Protein AF-A0A2P5K2D1-F1 (afdb_monomer)

Foldseek 3Di:
DLVVQLVVQLPDQQFDWLVRSCVVVVHRSVVPVVVVCDDPQWDWDQDPNTITIHGPPVVRRVRNNVVNVLVVLPDDPPPDPLLVVLLVVVCVVPVPADLVNSCVDPSNVVVVDDSSNSVSVCVVVVVDDPDDPPDD

Solvent-accessible surface area (backbon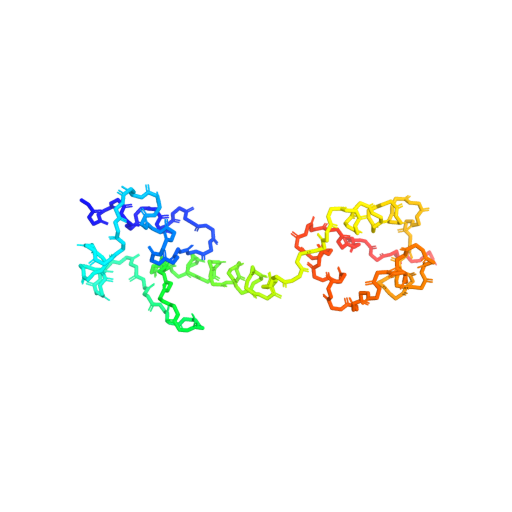e atoms only — not comparable to full-atom values): 8135 Å² total; per-residue (Å²): 110,70,70,56,55,49,50,53,26,58,72,35,69,43,31,38,38,50,66,56,49,14,65,77,71,74,42,66,39,84,83,55,53,76,77,59,78,82,40,93,66,45,40,77,47,78,53,96,92,40,57,33,33,28,32,53,52,67,70,60,27,54,50,13,52,53,47,30,50,58,55,58,76,58,71,78,77,70,66,53,69,71,54,47,50,51,52,51,52,49,48,70,76,37,84,85,64,49,73,68,55,50,52,66,34,72,83,45,43,75,67,70,72,54,66,69,58,54,52,48,51,30,58,76,70,67,66,57,85,88,68,81,82,78,74,132

Mean predicted aligned error: 12.35 Å

pLDDT: mean 82.04, std 11.75, range [41.44, 94.25]

Secondary structure (DSSP, 8-state):
-HHHHHHHHHH-SS-EEHHHHHHHHTS-HHHHGGGGSS-TTEEEEEETTEEEEEESSHHHHHHHHHHHHHHHTS-S-PPPHHHHHHHHHHHHH-TT--HHHHHHSHHHHTTT--HHHHHHHHHHTT-S--------

Sequence (136 aa):
MKKTVVHLIRKSKSGLSGNQLGKLIGLPPQSFLHHFREVAGIRRIKQEGVFVYFSEEPDQHQQQVQKRLVAVSFPGKSLADAQAVTILVALIKHHDITVDDILALPEVKAFKLSSKVIRGFLEHHGLQKKIVDTRP

Structure (mmCIF, N/CA/C/O backbone):
data_AF-A0A2P5K2D1-F1
#
_entry.id   AF-A0A2P5K2D1-F1
#
loop_
_atom_site.group_PDB
_atom_site.id
_atom_site.type_symbol
_atom_site.label_atom_id
_atom_site.label_alt_id
_atom_site.label_comp_id
_atom_site.label_asym_id
_atom_site.label_entity_id
_atom_site.label_seq_id
_atom_site.pdbx_PDB_ins_code
_atom_site.Cartn_x
_atom_site.Cartn_y
_atom_site.Cartn_z
_atom_site.occupancy
_atom_site.B_iso_or_equiv
_atom_site.auth_seq_id
_atom_site.auth_comp_id
_atom_site.auth_asym_id
_atom_site.auth_atom_id
_atom_site.pdbx_PDB_model_num
ATOM 1 N N . MET A 1 1 ? -23.968 -4.094 13.179 1.00 77.56 1 MET A N 1
ATOM 2 C CA . MET A 1 1 ? -22.937 -3.300 12.468 1.00 77.56 1 MET A CA 1
ATOM 3 C C . MET A 1 1 ? -21.537 -3.384 13.088 1.00 77.56 1 MET A C 1
ATOM 5 O O . MET A 1 1 ? -20.598 -3.637 12.346 1.00 77.56 1 MET A O 1
ATOM 9 N N . LYS A 1 2 ? -21.352 -3.230 14.415 1.00 82.38 2 LYS A N 1
ATOM 10 C CA . LYS A 1 2 ? -20.003 -3.258 15.029 1.00 82.38 2 LYS A CA 1
ATOM 11 C C . LYS A 1 2 ? -19.190 -4.522 14.703 1.00 82.38 2 LYS A C 1
ATOM 13 O O . LYS A 1 2 ? -18.054 -4.418 14.256 1.00 82.38 2 LYS A O 1
ATOM 18 N N . LYS A 1 3 ? -19.811 -5.701 14.830 1.00 85.81 3 LYS A N 1
ATOM 19 C CA . LYS A 1 3 ? -19.196 -6.998 14.493 1.00 85.81 3 LYS A CA 1
ATOM 20 C C . LYS A 1 3 ? -18.716 -7.072 13.036 1.00 85.81 3 LYS A C 1
ATOM 22 O O . LYS A 1 3 ? -17.642 -7.597 12.780 1.00 85.81 3 LYS A O 1
ATOM 27 N N . THR A 1 4 ? -19.473 -6.498 12.099 1.00 88.38 4 THR A N 1
ATOM 28 C CA . THR A 1 4 ? -19.126 -6.462 10.670 1.00 88.38 4 THR A CA 1
ATOM 29 C C . THR A 1 4 ? -17.855 -5.658 10.424 1.00 88.38 4 THR A C 1
ATOM 31 O O . THR A 1 4 ? -16.958 -6.131 9.739 1.00 88.38 4 THR A O 1
ATOM 34 N N . VAL A 1 5 ? -17.741 -4.471 11.025 1.00 88.19 5 VAL A N 1
ATOM 35 C CA . VAL A 1 5 ? -16.554 -3.611 10.888 1.00 88.19 5 VAL A CA 1
ATOM 36 C C . VAL A 1 5 ? -15.317 -4.285 11.473 1.00 88.19 5 VAL A C 1
ATOM 38 O O . VAL A 1 5 ? -14.287 -4.347 10.808 1.00 88.19 5 VAL A O 1
ATOM 41 N N . VAL A 1 6 ? -15.436 -4.854 12.677 1.00 89.81 6 VAL A N 1
ATOM 42 C CA . VAL A 1 6 ? -14.348 -5.617 13.309 1.0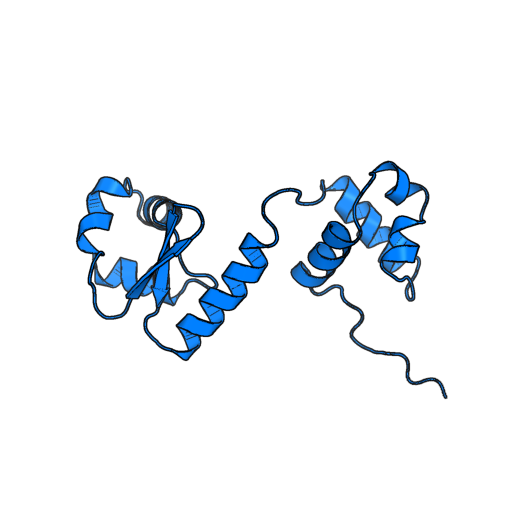0 89.81 6 VAL A CA 1
ATOM 43 C C . VAL A 1 6 ? -13.923 -6.787 12.419 1.00 89.81 6 VAL A C 1
ATOM 45 O O . VAL A 1 6 ? -12.735 -6.979 12.181 1.00 89.81 6 VAL A O 1
ATOM 48 N N . HIS A 1 7 ? -14.879 -7.535 11.863 1.00 91.19 7 HIS A N 1
ATOM 49 C CA . HIS A 1 7 ? -14.596 -8.644 10.949 1.00 91.19 7 HIS A CA 1
ATOM 50 C C . HIS A 1 7 ? -13.877 -8.200 9.671 1.00 91.19 7 HIS A C 1
ATOM 52 O O . HIS A 1 7 ? -12.905 -8.831 9.262 1.00 91.19 7 HIS A O 1
ATOM 58 N N . LEU A 1 8 ? -14.309 -7.094 9.058 1.00 92.19 8 LEU A N 1
ATOM 59 C CA . LEU A 1 8 ? -13.653 -6.522 7.878 1.00 92.19 8 LEU A CA 1
ATOM 60 C C . LEU A 1 8 ? -12.214 -6.093 8.181 1.00 92.19 8 LEU A C 1
ATOM 62 O O . LEU A 1 8 ? -11.310 -6.378 7.398 1.00 92.19 8 LEU A O 1
ATOM 66 N N . ILE A 1 9 ? -11.988 -5.453 9.331 1.00 91.94 9 ILE A N 1
ATOM 67 C CA . ILE A 1 9 ? -10.650 -5.040 9.768 1.00 91.94 9 ILE A CA 1
ATOM 68 C C . ILE A 1 9 ? -9.760 -6.264 9.993 1.00 91.94 9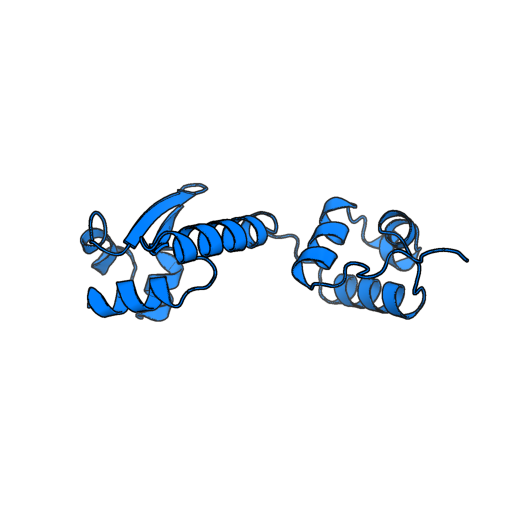 ILE A C 1
ATOM 70 O O . ILE A 1 9 ? -8.634 -6.277 9.508 1.00 91.94 9 ILE A O 1
ATOM 74 N N . ARG A 1 10 ? -10.263 -7.313 10.653 1.00 91.44 10 ARG A N 1
ATOM 75 C C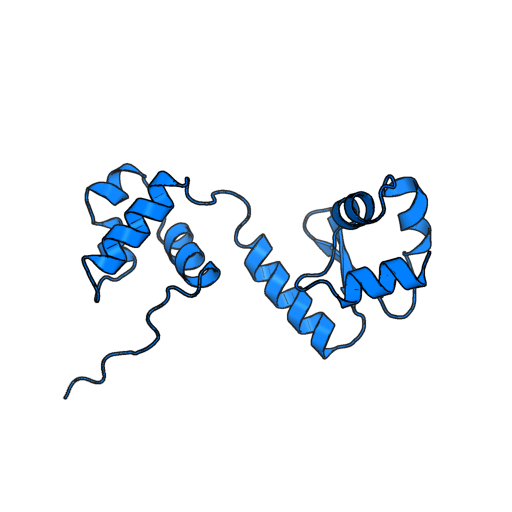A . ARG A 1 10 ? -9.516 -8.564 10.885 1.00 91.44 10 ARG A CA 1
ATOM 76 C C . ARG A 1 10 ? -9.175 -9.296 9.588 1.00 91.44 10 ARG A C 1
ATOM 78 O O . ARG A 1 10 ? -8.088 -9.842 9.463 1.00 91.44 10 ARG A O 1
ATOM 85 N N . LYS A 1 11 ? -10.069 -9.272 8.595 1.00 92.00 11 LYS A N 1
ATOM 86 C CA . LYS A 1 11 ? -9.802 -9.844 7.266 1.00 92.00 11 LYS A CA 1
ATOM 87 C C . LYS A 1 11 ? -8.859 -9.000 6.404 1.00 92.00 11 LYS A C 1
ATOM 89 O O . LYS A 1 11 ? -8.349 -9.504 5.403 1.00 92.00 11 LYS A O 1
ATOM 94 N N . SER A 1 12 ? -8.621 -7.735 6.750 1.00 91.25 12 SER A N 1
ATOM 95 C CA . SER A 1 12 ? -7.704 -6.889 5.990 1.00 91.25 12 SER A CA 1
ATOM 96 C C . SER A 1 12 ? -6.253 -7.318 6.191 1.00 91.25 12 SER A C 1
ATOM 98 O O . SER A 1 12 ? -5.810 -7.584 7.304 1.00 91.25 12 SER A O 1
ATOM 100 N N . LYS A 1 13 ? -5.465 -7.311 5.114 1.00 88.88 13 LYS A N 1
ATOM 101 C CA . LYS A 1 13 ? -4.024 -7.583 5.185 1.00 88.88 13 LYS A CA 1
ATOM 102 C C . LYS A 1 13 ? -3.214 -6.402 5.731 1.00 88.88 13 LYS A C 1
ATOM 104 O O . LYS A 1 13 ? -2.093 -6.623 6.160 1.00 88.88 13 LYS A O 1
ATOM 109 N N . SER A 1 14 ? -3.739 -5.177 5.702 1.00 91.00 14 SER A N 1
ATOM 110 C CA . SER A 1 14 ? -2.989 -3.942 6.009 1.00 91.00 14 SER A CA 1
ATOM 111 C C . SER A 1 14 ? -3.790 -2.947 6.860 1.00 91.00 14 SER A C 1
ATOM 113 O O . SER A 1 14 ? -3.597 -1.731 6.760 1.00 91.00 14 SER A O 1
ATOM 115 N N . GLY A 1 15 ? -4.772 -3.444 7.619 1.00 92.69 15 GLY A N 1
ATOM 116 C CA . GLY A 1 15 ? -5.782 -2.603 8.264 1.00 92.69 15 GLY A CA 1
ATOM 117 C C . GLY A 1 15 ? -6.645 -1.846 7.248 1.00 92.69 15 GLY A C 1
ATOM 118 O O . GLY A 1 15 ? -6.544 -2.062 6.036 1.00 92.69 15 GLY A O 1
ATOM 119 N N . LEU A 1 16 ? -7.527 -0.973 7.726 1.00 93.00 16 LEU A N 1
ATOM 120 C CA . LEU A 1 16 ? -8.414 -0.181 6.869 1.00 93.00 16 LEU A CA 1
ATOM 121 C C . LEU A 1 16 ? -8.488 1.263 7.355 1.00 93.00 16 LEU A C 1
ATOM 123 O O . LEU A 1 16 ? -8.631 1.520 8.547 1.00 93.00 16 LEU A O 1
ATOM 127 N N . SER A 1 17 ? -8.417 2.217 6.430 1.00 92.38 17 SER A N 1
ATOM 128 C CA . SER A 1 17 ? -8.749 3.609 6.730 1.00 92.38 17 SER A CA 1
ATOM 129 C C . SER A 1 17 ? -10.261 3.800 6.822 1.00 92.38 17 SER A C 1
ATOM 131 O O . SER A 1 17 ? -11.046 3.007 6.293 1.00 92.38 17 SER A O 1
ATOM 133 N N . GLY A 1 18 ? -10.678 4.906 7.438 1.00 89.94 18 GLY A N 1
ATOM 134 C CA . GLY A 1 18 ? -12.088 5.289 7.485 1.00 89.94 18 GLY A CA 1
ATOM 135 C C . GLY A 1 18 ? -12.763 5.333 6.108 1.00 89.94 18 GLY A C 1
ATOM 136 O O . GLY A 1 18 ? -13.871 4.828 5.945 1.00 89.94 18 GLY A O 1
ATOM 137 N N . ASN A 1 19 ? -12.063 5.851 5.096 1.00 90.00 19 ASN A N 1
ATOM 138 C CA . ASN A 1 19 ? -12.568 5.917 3.722 1.00 90.00 19 ASN A CA 1
ATOM 139 C C . ASN A 1 19 ? -12.717 4.526 3.091 1.00 90.00 19 ASN A C 1
ATOM 141 O O . ASN A 1 19 ? -13.698 4.276 2.396 1.00 90.00 19 ASN A O 1
ATOM 145 N N . GLN A 1 20 ? -11.771 3.613 3.336 1.00 91.25 20 GLN A N 1
ATOM 146 C CA . GLN A 1 20 ? -11.865 2.231 2.850 1.00 91.25 20 GLN A CA 1
ATOM 147 C C . GLN A 1 20 ? -13.043 1.497 3.500 1.00 91.25 20 GLN A C 1
ATOM 149 O O . GLN A 1 20 ? -13.800 0.827 2.804 1.00 91.25 20 GLN A O 1
ATOM 154 N N . LEU A 1 21 ? -13.241 1.679 4.810 1.00 91.69 21 LEU A N 1
ATOM 155 C CA . LEU A 1 21 ? -14.403 1.142 5.520 1.00 91.69 21 LEU A CA 1
ATOM 156 C C . LEU A 1 21 ? -15.714 1.691 4.956 1.00 91.69 21 LEU A C 1
ATOM 158 O O . LEU A 1 21 ? -16.629 0.916 4.701 1.00 91.69 21 LEU A O 1
ATOM 162 N N . GLY A 1 22 ? -15.795 3.002 4.716 1.00 90.50 22 GLY A N 1
ATOM 163 C CA . GLY A 1 22 ? -16.992 3.618 4.145 1.00 90.50 22 GLY A CA 1
ATOM 164 C C . GLY A 1 22 ? -17.343 3.052 2.771 1.00 90.50 22 GLY A C 1
ATOM 165 O O . GLY A 1 22 ? -18.491 2.688 2.535 1.00 90.50 22 GLY A O 1
ATOM 166 N N . LYS A 1 23 ? -16.340 2.868 1.900 1.00 92.12 23 LYS A N 1
ATOM 167 C CA . LYS A 1 23 ? -16.521 2.230 0.585 1.00 92.12 23 LYS A CA 1
ATOM 168 C C . LYS A 1 23 ? -17.008 0.783 0.691 1.00 92.12 23 LYS A C 1
ATOM 170 O O . LYS A 1 23 ? -17.904 0.401 -0.047 1.00 92.12 23 LYS A O 1
ATOM 175 N N . LEU A 1 24 ? -16.442 -0.009 1.605 1.00 90.56 24 LEU A N 1
ATOM 176 C CA . LEU A 1 24 ? -16.825 -1.416 1.792 1.00 90.56 24 LEU A CA 1
ATOM 177 C C . LEU A 1 24 ? -18.236 -1.583 2.368 1.00 90.56 24 LEU A C 1
ATOM 179 O O . LEU A 1 24 ? -18.901 -2.571 2.080 1.00 90.56 24 LEU A O 1
ATOM 183 N N . ILE A 1 25 ? -18.670 -0.645 3.208 1.00 89.50 25 ILE A N 1
ATOM 184 C CA . ILE A 1 25 ? -19.963 -0.700 3.904 1.00 89.50 25 ILE A CA 1
ATOM 185 C C . ILE A 1 25 ? -21.057 0.035 3.111 1.00 89.50 25 ILE A C 1
ATOM 187 O O . ILE A 1 25 ? -22.238 -0.163 3.374 1.00 89.50 25 ILE A O 1
ATOM 191 N N . GLY A 1 26 ? -20.681 0.873 2.140 1.00 89.56 26 GLY A N 1
ATOM 192 C CA . GLY A 1 26 ? -21.616 1.704 1.380 1.00 89.56 26 GLY A CA 1
ATOM 193 C C . GLY A 1 26 ? -22.164 2.885 2.185 1.00 89.56 26 GLY A C 1
ATOM 194 O O . GLY A 1 26 ? -23.254 3.367 1.897 1.00 89.56 26 GLY A O 1
ATOM 195 N N . LEU A 1 27 ? -21.432 3.346 3.206 1.00 89.56 27 LEU A N 1
ATOM 196 C CA . LEU A 1 27 ? -21.854 4.439 4.084 1.00 89.56 27 LEU A CA 1
ATOM 197 C C . LEU A 1 27 ? -20.767 5.513 4.204 1.00 89.56 27 LEU A C 1
ATOM 199 O O . LEU A 1 27 ? -19.574 5.191 4.217 1.00 89.56 27 LEU A O 1
ATOM 203 N N . PRO A 1 28 ? -21.142 6.795 4.364 1.00 88.62 28 PRO A N 1
ATOM 204 C CA . PRO A 1 28 ? -20.170 7.849 4.604 1.00 88.62 28 PRO A CA 1
ATOM 205 C C . PRO A 1 28 ? -19.460 7.604 5.947 1.00 88.62 28 PRO A C 1
ATOM 207 O O . PRO A 1 28 ? -20.137 7.386 6.956 1.00 88.62 28 PRO A O 1
ATOM 210 N N . PRO A 1 29 ? -18.117 7.675 6.016 1.00 87.44 29 PRO A N 1
ATOM 211 C CA . PRO A 1 29 ? -17.358 7.342 7.225 1.00 87.44 29 PRO A CA 1
ATOM 212 C C . PRO A 1 29 ? -17.817 8.105 8.480 1.00 87.44 29 PRO A C 1
ATOM 214 O O . PRO A 1 29 ? -17.881 7.548 9.574 1.00 87.44 29 PRO A O 1
ATOM 217 N N . GLN A 1 30 ? -18.206 9.371 8.325 1.00 88.06 30 GLN A N 1
ATOM 218 C CA . GLN A 1 30 ? -18.668 10.230 9.423 1.00 88.06 30 GLN A CA 1
ATOM 219 C C . GLN A 1 30 ? -19.928 9.681 10.118 1.00 88.06 30 GLN A C 1
ATOM 221 O O . GLN A 1 30 ? -20.075 9.840 11.330 1.00 88.06 30 GLN A O 1
ATOM 226 N N . SER A 1 31 ? -20.792 8.973 9.379 1.00 87.81 31 SER A N 1
ATOM 227 C CA . SER A 1 31 ? -22.051 8.431 9.910 1.00 87.81 31 SER A CA 1
ATOM 228 C C . SER A 1 31 ? -21.848 7.314 10.933 1.00 87.81 31 SER A C 1
ATOM 230 O O . SER A 1 31 ? -22.672 7.151 11.828 1.00 87.81 31 SER A O 1
ATOM 232 N N . PHE A 1 32 ? -20.746 6.558 10.847 1.00 87.19 32 PHE A N 1
ATOM 233 C CA . PHE A 1 32 ? -20.558 5.379 11.693 1.00 87.19 32 PHE A CA 1
ATOM 234 C C . PHE A 1 32 ? -19.244 5.344 12.469 1.00 87.19 32 PHE A C 1
ATOM 236 O O . PHE A 1 32 ? -19.219 4.721 13.527 1.00 87.19 32 PHE A O 1
ATOM 243 N N . LEU A 1 33 ? -18.169 6.003 12.015 1.00 87.50 33 LEU A N 1
ATOM 244 C CA . LEU A 1 33 ? -16.836 5.871 12.626 1.00 87.50 33 LEU A CA 1
ATOM 245 C C . LEU A 1 33 ? -16.744 6.376 14.069 1.00 87.50 33 LEU A C 1
ATOM 247 O O . LEU 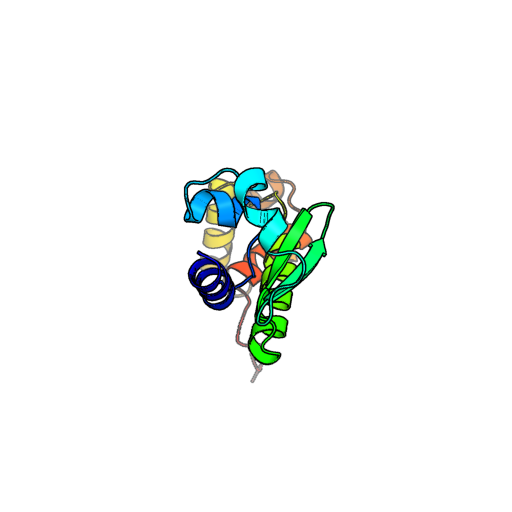A 1 33 ? -15.886 5.911 14.821 1.00 87.50 33 LEU A O 1
ATOM 251 N N . HIS A 1 34 ? -17.620 7.294 14.485 1.00 85.06 34 HIS A N 1
ATOM 252 C CA . HIS A 1 34 ? -17.645 7.777 15.866 1.00 85.06 34 HIS A CA 1
ATOM 253 C C . HIS A 1 34 ? -17.988 6.661 16.870 1.00 85.06 34 HIS A C 1
ATOM 255 O O . HIS A 1 34 ? -17.508 6.699 18.000 1.00 85.06 34 HIS A O 1
ATOM 261 N N . HIS A 1 35 ? -18.700 5.613 16.438 1.00 84.56 35 HIS A N 1
ATOM 262 C CA . HIS A 1 35 ? -18.991 4.426 17.247 1.00 84.56 35 HIS A CA 1
ATOM 263 C C . HIS A 1 35 ? -17.787 3.490 17.454 1.00 84.56 35 HIS A C 1
ATOM 265 O O . HIS A 1 35 ? -17.903 2.524 18.208 1.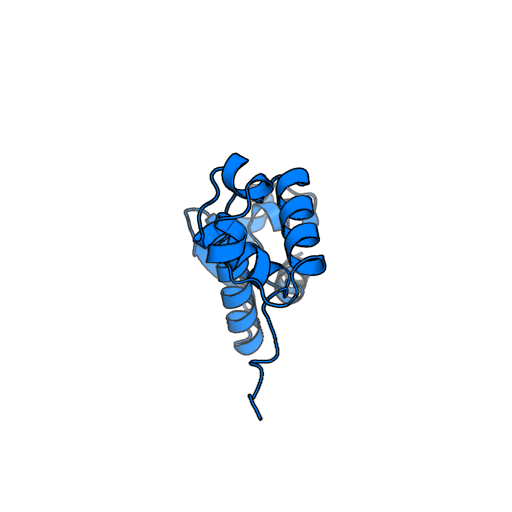00 84.56 35 HIS A O 1
ATOM 271 N N . PHE A 1 36 ? -16.665 3.737 16.768 1.00 83.06 36 PHE A N 1
ATOM 272 C CA . PHE A 1 36 ? -15.484 2.866 16.723 1.00 83.06 36 PHE A CA 1
ATOM 273 C C . PHE A 1 36 ? -14.238 3.511 17.341 1.00 83.06 36 PHE A C 1
ATOM 275 O O . PHE A 1 36 ? -13.115 3.143 17.002 1.00 83.06 36 PHE A O 1
ATOM 282 N N . ARG A 1 37 ? -14.411 4.508 18.221 1.00 80.19 37 ARG A N 1
ATOM 283 C CA . ARG A 1 37 ? -13.280 5.140 18.923 1.00 80.19 37 ARG A CA 1
ATOM 284 C C . ARG A 1 37 ? -12.610 4.189 19.913 1.00 80.19 37 ARG A C 1
ATOM 286 O O . ARG A 1 37 ? -11.385 4.161 19.958 1.00 80.19 37 ARG A O 1
ATOM 293 N N . GLU A 1 38 ? -13.422 3.432 20.646 1.00 77.31 38 GLU A N 1
ATOM 294 C CA . GLU A 1 38 ? -13.021 2.513 21.715 1.00 77.31 38 GLU A CA 1
ATOM 295 C C . GLU A 1 38 ? -13.883 1.251 21.602 1.00 77.31 38 GLU A C 1
ATOM 297 O O . GLU A 1 38 ? -14.950 1.133 22.202 1.00 77.31 38 GLU A O 1
ATOM 302 N N . VAL A 1 39 ? -13.484 0.338 20.717 1.00 82.75 39 VAL A N 1
ATOM 303 C CA . VAL A 1 39 ? -14.188 -0.930 20.505 1.00 82.75 39 VAL A CA 1
ATOM 304 C C . VAL A 1 39 ? -13.191 -2.057 20.673 1.00 82.75 39 VAL A C 1
ATOM 306 O O . VAL A 1 39 ? -12.208 -2.116 19.941 1.00 82.75 39 VAL A O 1
ATOM 309 N N . ALA A 1 40 ? -13.485 -2.963 21.603 1.00 83.19 40 ALA A N 1
ATOM 310 C CA . ALA A 1 40 ? -12.682 -4.156 21.825 1.00 83.19 40 ALA A CA 1
ATOM 311 C C . ALA A 1 40 ? -12.517 -4.966 20.528 1.00 83.19 40 ALA A C 1
ATOM 313 O O . ALA A 1 40 ? -13.476 -5.178 19.775 1.00 83.19 40 ALA A O 1
ATOM 314 N N . GLY A 1 41 ? -11.295 -5.428 20.280 1.00 85.94 41 GLY A N 1
ATOM 315 C CA . GLY A 1 41 ? -10.918 -6.204 19.105 1.00 85.94 41 GLY A CA 1
ATOM 316 C C . GLY A 1 41 ? -10.359 -5.373 17.951 1.00 85.94 41 GLY A C 1
ATOM 317 O O . GLY A 1 41 ? -9.908 -5.966 16.967 1.00 85.94 41 GLY A O 1
ATOM 318 N N . ILE A 1 42 ? -10.368 -4.038 18.046 1.00 90.81 42 ILE A N 1
ATOM 319 C CA . ILE A 1 42 ? -9.718 -3.158 17.072 1.00 90.81 42 ILE A CA 1
ATOM 320 C C . ILE A 1 42 ? -8.949 -2.026 17.749 1.00 90.81 42 ILE A C 1
ATOM 322 O O . ILE A 1 42 ? -9.389 -1.433 18.729 1.00 90.81 42 ILE A O 1
ATOM 326 N N . ARG A 1 43 ? -7.821 -1.655 17.148 1.00 91.25 43 ARG A N 1
ATOM 327 C CA . ARG A 1 43 ? -7.011 -0.506 17.552 1.00 91.25 43 ARG A CA 1
ATOM 328 C C . ARG A 1 43 ? -6.966 0.508 16.421 1.00 91.25 43 ARG A C 1
ATOM 330 O O . ARG A 1 43 ? -6.720 0.147 15.273 1.00 91.25 43 ARG A O 1
ATOM 337 N N . ARG A 1 44 ? -7.171 1.790 16.734 1.00 90.50 44 ARG A N 1
ATOM 338 C CA . ARG A 1 44 ? -6.973 2.881 15.769 1.00 90.50 44 ARG A CA 1
ATOM 339 C C . ARG A 1 44 ? -5.639 3.577 16.001 1.00 90.50 44 ARG A C 1
ATOM 341 O O . ARG A 1 44 ? -5.296 3.895 17.135 1.00 90.50 44 ARG A O 1
ATOM 348 N N . ILE A 1 45 ? -4.923 3.860 14.921 1.00 89.62 45 ILE A N 1
ATOM 349 C CA . ILE A 1 45 ? -3.671 4.622 14.926 1.00 89.62 45 ILE A CA 1
ATOM 350 C C . ILE A 1 45 ? -3.818 5.758 13.917 1.00 89.62 45 ILE A C 1
ATOM 352 O O . ILE A 1 45 ? -4.405 5.579 12.847 1.00 89.62 45 ILE A O 1
ATOM 356 N N . LYS A 1 46 ? -3.319 6.947 14.261 1.00 87.25 46 LYS A N 1
ATOM 357 C CA . LYS A 1 46 ? -3.278 8.084 13.338 1.00 87.25 46 LYS A CA 1
ATOM 358 C C . LYS A 1 46 ? -1.977 8.021 12.537 1.00 87.25 46 LYS A C 1
ATOM 360 O O . LYS A 1 46 ? -0.903 8.109 13.119 1.00 87.25 46 LYS A O 1
ATOM 365 N N . GLN A 1 47 ? -2.082 7.860 11.221 1.00 82.12 47 GLN A N 1
ATOM 366 C CA . GLN A 1 47 ? -0.956 7.842 10.282 1.00 82.12 47 GLN A CA 1
ATOM 367 C C . GLN A 1 47 ? -1.198 8.916 9.218 1.00 82.12 47 GLN A C 1
ATOM 369 O O . GLN A 1 47 ? -2.261 8.925 8.604 1.00 82.12 47 GLN A O 1
ATOM 374 N N . GLU A 1 48 ? -0.250 9.844 9.045 1.00 79.25 48 GLU A N 1
ATOM 375 C CA . GLU A 1 48 ? -0.325 10.929 8.042 1.00 79.25 48 GLU A CA 1
ATOM 376 C C . GLU A 1 48 ? -1.654 11.712 8.073 1.00 79.25 48 GLU A C 1
ATOM 378 O O . GLU A 1 48 ? -2.272 12.009 7.056 1.00 79.25 48 GLU A O 1
ATOM 383 N N . GLY A 1 49 ? -2.156 12.006 9.275 1.00 81.06 49 GLY A N 1
ATOM 384 C CA . GLY A 1 49 ? -3.417 12.735 9.448 1.00 81.06 49 GLY A CA 1
ATOM 385 C C . GLY A 1 49 ? -4.688 11.883 9.328 1.00 81.06 49 GLY A C 1
ATOM 386 O O . GLY A 1 49 ? -5.753 12.351 9.726 1.00 81.06 49 GLY A O 1
ATOM 387 N N . VAL A 1 50 ? -4.593 10.623 8.891 1.00 86.69 50 VAL A N 1
ATOM 388 C CA . VAL A 1 50 ? -5.734 9.716 8.696 1.00 86.69 50 VAL A CA 1
ATOM 389 C C . VAL A 1 50 ? -5.769 8.637 9.780 1.00 86.69 50 VAL A C 1
ATOM 391 O O . VAL A 1 50 ? -4.752 8.042 10.133 1.00 86.69 50 VAL A O 1
ATOM 394 N N . PHE A 1 51 ? -6.959 8.347 10.312 1.00 90.62 51 PHE A N 1
ATOM 395 C CA . PHE A 1 51 ? -7.140 7.197 11.199 1.00 90.62 51 PHE A CA 1
ATOM 396 C C . PHE A 1 51 ? -7.195 5.891 10.406 1.00 90.62 51 PHE A C 1
ATOM 398 O O . PHE A 1 51 ? -7.986 5.737 9.468 1.00 90.62 51 PHE A O 1
ATOM 405 N N . VAL A 1 52 ? -6.373 4.942 10.842 1.00 92.12 52 VAL A N 1
ATOM 406 C CA . VAL A 1 52 ? -6.310 3.578 10.331 1.00 92.12 52 VAL A CA 1
ATOM 407 C C . VAL A 1 52 ? -6.664 2.625 11.457 1.00 92.12 52 VAL A C 1
ATOM 409 O O . VAL A 1 52 ? -6.168 2.763 12.573 1.00 92.12 52 VAL A O 1
ATOM 412 N N . TYR A 1 53 ? -7.531 1.672 11.151 1.00 93.75 53 TYR A N 1
ATOM 413 C CA . TYR A 1 53 ? -8.034 0.681 12.081 1.00 93.75 53 TYR A CA 1
ATOM 414 C C . TYR A 1 53 ? -7.372 -0.669 11.801 1.00 93.75 53 TYR A C 1
ATOM 416 O O . TYR A 1 53 ? -7.360 -1.141 10.659 1.00 93.75 53 TYR A O 1
ATOM 424 N N . PHE A 1 54 ? -6.842 -1.277 12.854 1.00 94.25 54 PHE A N 1
ATOM 425 C CA . PHE A 1 54 ? -6.133 -2.550 12.861 1.00 94.25 54 PHE A CA 1
ATOM 426 C C . PHE A 1 54 ? -6.811 -3.532 13.814 1.00 94.25 54 PHE A C 1
ATOM 428 O O . PHE A 1 54 ? -7.578 -3.127 14.689 1.00 94.25 54 PHE A O 1
ATOM 435 N N . SER A 1 55 ? -6.523 -4.820 13.641 1.00 93.25 55 SER A N 1
ATOM 436 C CA . SER A 1 55 ? -6.872 -5.849 14.623 1.00 93.25 55 SER A CA 1
ATOM 437 C C . SER A 1 55 ? -6.158 -5.569 15.947 1.00 93.25 55 SER A C 1
ATOM 439 O O . SER A 1 55 ? -5.046 -5.053 15.947 1.00 93.25 55 SER A O 1
ATOM 441 N N . GLU A 1 56 ? -6.784 -5.896 17.072 1.00 92.38 56 GLU A N 1
ATOM 442 C CA . GLU A 1 56 ? -6.126 -5.858 18.388 1.00 92.38 56 GLU A CA 1
ATOM 443 C C . GLU A 1 56 ? -5.380 -7.166 18.713 1.00 92.38 56 GLU A C 1
ATOM 445 O O . GLU A 1 56 ? -4.596 -7.219 19.654 1.00 92.38 56 GLU A O 1
ATOM 450 N N . GLU A 1 57 ? -5.593 -8.214 17.912 1.00 92.12 57 GLU A N 1
ATOM 451 C CA . GLU A 1 57 ? -4.867 -9.481 18.028 1.00 92.12 57 GLU A CA 1
ATOM 452 C C . GLU A 1 57 ? -3.384 -9.260 17.651 1.00 92.12 57 GLU A C 1
ATOM 454 O O . GLU A 1 57 ? -3.140 -8.773 16.543 1.00 92.12 57 GLU A O 1
ATOM 459 N N . PRO A 1 58 ? -2.411 -9.539 18.547 1.00 87.94 58 PRO A N 1
ATOM 460 C CA . PRO A 1 58 ? -1.020 -9.102 18.394 1.00 87.94 58 PRO A CA 1
ATOM 461 C C . PRO A 1 58 ? -0.349 -9.522 17.084 1.00 87.94 58 PRO A C 1
ATOM 463 O O . PRO A 1 58 ? 0.267 -8.676 16.425 1.00 87.94 58 PRO A O 1
ATOM 466 N N . ASP A 1 59 ? -0.514 -10.780 16.666 1.00 89.19 59 ASP A N 1
ATOM 467 C CA . ASP A 1 59 ? 0.163 -11.307 15.480 1.00 89.19 59 ASP A CA 1
ATOM 468 C C . ASP A 1 59 ? -0.408 -10.667 14.212 1.00 89.19 59 ASP A C 1
ATOM 470 O O . ASP A 1 59 ? 0.329 -10.164 13.354 1.00 89.19 59 ASP A O 1
ATOM 474 N N . GLN A 1 60 ? -1.738 -10.594 14.109 1.00 90.56 60 GLN A N 1
ATOM 475 C CA . GLN A 1 60 ? -2.402 -9.872 13.023 1.00 90.56 60 GLN A CA 1
ATOM 476 C C . GLN A 1 60 ? -2.069 -8.385 13.029 1.00 90.56 60 GLN A C 1
ATOM 478 O O . GLN A 1 60 ? -1.831 -7.819 11.963 1.00 90.56 60 GLN A O 1
ATOM 483 N N . HIS A 1 61 ? -2.043 -7.740 14.194 1.00 90.88 61 HIS A N 1
ATOM 484 C CA . HIS A 1 61 ? -1.734 -6.320 14.309 1.00 90.88 61 HIS A CA 1
ATOM 485 C C . HIS A 1 61 ? -0.345 -6.024 13.738 1.00 90.88 61 HIS A C 1
ATOM 487 O O . HIS A 1 61 ? -0.204 -5.162 12.868 1.00 90.88 61 HIS A O 1
ATOM 493 N N . GLN A 1 62 ? 0.674 -6.775 14.166 1.00 88.81 62 GLN A N 1
ATOM 494 C CA . GLN A 1 62 ? 2.042 -6.596 13.687 1.00 88.81 62 GLN A CA 1
ATOM 495 C C . GLN A 1 62 ? 2.149 -6.848 12.177 1.00 88.81 62 GLN A C 1
ATOM 497 O O . GLN A 1 62 ? 2.730 -6.033 11.454 1.00 88.81 62 GLN A O 1
ATOM 502 N N . GLN A 1 63 ? 1.529 -7.917 11.668 1.00 89.69 63 GLN A N 1
ATOM 503 C CA . GLN A 1 63 ? 1.507 -8.201 10.231 1.00 89.69 63 GLN A CA 1
ATOM 504 C C . GLN A 1 63 ? 0.818 -7.095 9.423 1.00 89.69 63 GLN A C 1
ATOM 506 O O . GLN A 1 63 ? 1.302 -6.715 8.354 1.00 89.69 63 GLN A O 1
ATOM 511 N N . GLN A 1 64 ? -0.308 -6.575 9.915 1.00 93.19 64 GLN A N 1
ATOM 512 C CA . GLN A 1 64 ? -1.057 -5.518 9.245 1.00 93.19 64 GLN A CA 1
ATOM 513 C C . GLN A 1 64 ? -0.282 -4.204 9.212 1.00 93.19 64 GLN A C 1
ATOM 515 O O . GLN A 1 64 ? -0.248 -3.546 8.170 1.00 93.19 64 GLN A O 1
ATOM 520 N N . VAL A 1 65 ? 0.351 -3.830 10.326 1.00 89.75 65 VAL A N 1
ATOM 521 C CA . VAL A 1 65 ? 1.187 -2.629 10.406 1.00 89.75 65 VAL A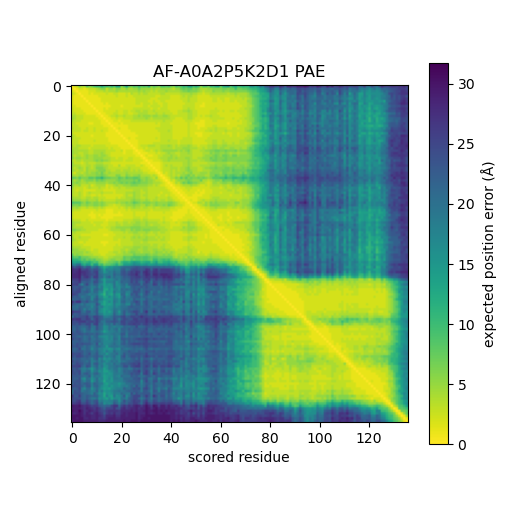 CA 1
ATOM 522 C C . VAL A 1 65 ? 2.374 -2.750 9.456 1.00 89.75 65 VAL A C 1
ATOM 524 O O . VAL A 1 65 ? 2.584 -1.840 8.657 1.00 89.75 65 VAL A O 1
ATOM 527 N N . GLN A 1 66 ? 3.083 -3.885 9.447 1.00 85.62 66 GLN A N 1
ATOM 528 C CA . GLN A 1 66 ? 4.221 -4.096 8.549 1.00 85.62 66 GLN A CA 1
ATOM 529 C C . GLN A 1 66 ? 3.810 -4.015 7.073 1.00 85.62 66 GLN A C 1
ATOM 531 O O . GLN A 1 66 ? 4.415 -3.284 6.290 1.00 85.62 66 GLN A O 1
ATOM 536 N N . LYS A 1 67 ? 2.735 -4.712 6.684 1.00 85.38 67 LYS A N 1
ATOM 537 C CA . LYS A 1 67 ? 2.217 -4.671 5.306 1.00 85.38 67 LYS A CA 1
ATOM 538 C C . LYS A 1 67 ? 1.761 -3.275 4.906 1.00 85.38 67 LYS A C 1
ATOM 540 O O . LYS A 1 67 ? 1.940 -2.875 3.757 1.00 85.38 67 LYS A O 1
ATOM 545 N N . ARG A 1 68 ? 1.187 -2.519 5.842 1.00 84.88 68 ARG A N 1
ATOM 546 C CA . ARG A 1 68 ? 0.800 -1.137 5.582 1.00 84.88 68 ARG A CA 1
ATOM 547 C C . ARG A 1 68 ? 2.009 -0.222 5.440 1.00 84.88 68 ARG A C 1
ATOM 549 O O . ARG A 1 68 ? 1.985 0.610 4.548 1.00 84.88 68 ARG A O 1
ATOM 556 N N . LEU A 1 69 ? 3.054 -0.379 6.250 1.00 79.25 69 LEU A N 1
ATOM 557 C CA . LEU A 1 69 ? 4.294 0.389 6.102 1.00 79.25 69 LEU A CA 1
ATOM 558 C C . LEU A 1 69 ? 4.925 0.170 4.728 1.00 79.25 69 LEU A C 1
ATOM 560 O O . LEU A 1 69 ? 5.337 1.140 4.103 1.00 79.25 69 LEU A O 1
ATOM 564 N N . VAL A 1 70 ? 4.923 -1.063 4.217 1.00 71.75 70 VAL A N 1
ATOM 565 C CA . VAL A 1 70 ? 5.368 -1.364 2.845 1.00 71.75 70 VAL A CA 1
ATOM 566 C C . VAL A 1 70 ? 4.473 -0.674 1.808 1.00 71.75 70 VAL A C 1
ATOM 568 O O . VAL A 1 70 ? 4.977 -0.038 0.888 1.00 71.75 70 VAL A O 1
ATOM 571 N N . ALA A 1 71 ? 3.148 -0.733 1.975 1.00 68.56 71 ALA A N 1
ATOM 572 C CA . ALA A 1 71 ? 2.202 -0.091 1.058 1.00 68.56 71 ALA A CA 1
ATOM 573 C C . ALA A 1 71 ? 2.273 1.450 1.079 1.00 68.56 71 ALA A C 1
ATOM 575 O O . ALA A 1 71 ? 2.149 2.086 0.038 1.00 68.56 71 ALA A O 1
ATOM 576 N N . VAL A 1 72 ? 2.481 2.054 2.252 1.00 64.31 72 VAL A N 1
ATOM 577 C CA . VAL A 1 72 ? 2.589 3.510 2.450 1.00 64.31 72 VAL A CA 1
ATOM 578 C C . VAL A 1 72 ? 3.978 4.019 2.083 1.00 64.31 72 VAL A C 1
ATOM 580 O O . VAL A 1 72 ? 4.088 5.145 1.630 1.00 64.31 72 VAL A O 1
ATOM 583 N N . SER A 1 73 ? 5.025 3.193 2.185 1.00 55.62 73 SER A N 1
ATOM 584 C CA . SER A 1 73 ? 6.367 3.500 1.655 1.00 55.62 73 SER A CA 1
ATOM 585 C C . SER A 1 73 ? 6.414 3.494 0.119 1.00 55.62 73 SER A C 1
ATOM 587 O O . SER A 1 73 ? 7.407 3.928 -0.465 1.00 55.62 73 SER A O 1
ATOM 589 N N . PHE A 1 74 ? 5.305 3.104 -0.523 1.00 55.78 74 PHE A N 1
ATOM 590 C CA . PHE A 1 74 ? 4.999 3.277 -1.944 1.00 55.78 74 PHE A CA 1
ATOM 591 C C . PHE A 1 74 ? 3.842 4.269 -2.185 1.00 55.78 74 PHE A C 1
ATOM 593 O O . PHE A 1 74 ? 2.883 3.941 -2.891 1.00 55.78 74 PHE A O 1
ATOM 600 N N . PRO A 1 75 ? 3.884 5.510 -1.658 1.00 46.44 75 PRO A N 1
ATOM 601 C CA . PRO A 1 75 ? 2.848 6.479 -1.945 1.00 46.44 75 PRO A CA 1
ATOM 602 C C . PRO A 1 75 ? 3.211 7.141 -3.281 1.00 46.44 75 PRO A C 1
ATOM 604 O O . PRO A 1 75 ? 3.970 8.100 -3.336 1.00 46.44 75 PRO A O 1
ATOM 607 N N . GLY A 1 76 ? 2.723 6.596 -4.395 1.00 46.62 76 GLY A N 1
ATOM 608 C CA . GLY A 1 76 ? 2.527 7.386 -5.615 1.00 46.62 76 GLY A CA 1
ATOM 609 C C . GLY A 1 76 ? 3.758 8.088 -6.214 1.00 46.62 76 GLY A C 1
ATOM 610 O O . GLY A 1 76 ? 3.759 9.298 -6.404 1.00 46.62 76 GLY A O 1
ATOM 611 N N . LYS A 1 77 ? 4.739 7.308 -6.659 1.00 49.56 77 LYS A N 1
ATOM 612 C CA . LYS A 1 77 ? 5.000 7.178 -8.103 1.00 49.56 77 LYS A CA 1
ATOM 613 C C . LYS A 1 77 ? 5.071 5.685 -8.375 1.00 49.56 77 LYS A C 1
ATOM 615 O O . LYS A 1 77 ? 6.148 5.101 -8.442 1.00 49.56 77 LYS A O 1
ATOM 620 N N . SER A 1 78 ? 3.896 5.054 -8.421 1.00 63.59 78 SER A N 1
ATOM 621 C CA . SER A 1 78 ? 3.795 3.761 -9.091 1.00 63.59 78 SER A CA 1
ATOM 622 C C . SER A 1 78 ? 4.357 3.986 -10.491 1.00 63.59 78 SER A C 1
ATOM 624 O O . SER A 1 78 ? 4.011 4.985 -11.130 1.00 63.59 78 SER A O 1
ATOM 626 N N . LEU A 1 79 ? 5.323 3.162 -10.885 1.00 70.62 79 LEU A N 1
ATOM 627 C CA . LEU A 1 79 ? 5.862 3.196 -12.236 1.00 70.62 79 LEU A CA 1
ATOM 628 C C . LEU A 1 79 ? 4.680 3.197 -13.204 1.00 70.62 79 LEU A C 1
ATOM 630 O O . LEU A 1 79 ? 3.751 2.413 -13.025 1.00 70.62 79 LEU A O 1
ATOM 634 N N . ALA A 1 80 ? 4.695 4.080 -14.201 1.00 80.69 80 ALA A N 1
ATOM 635 C CA . ALA A 1 80 ? 3.712 3.975 -15.270 1.00 80.69 80 ALA A CA 1
ATOM 636 C C . ALA A 1 80 ? 3.823 2.578 -15.899 1.00 80.69 80 ALA A C 1
ATOM 638 O O . ALA A 1 80 ? 4.923 2.024 -15.945 1.00 80.69 80 ALA A O 1
ATOM 639 N N . ASP A 1 81 ? 2.727 2.026 -16.418 1.00 79.06 81 ASP A N 1
ATOM 640 C CA . ASP A 1 81 ? 2.710 0.652 -16.942 1.00 79.06 81 ASP A CA 1
ATOM 641 C C . ASP A 1 81 ? 3.847 0.400 -17.944 1.00 79.06 81 ASP A C 1
ATOM 643 O O . ASP A 1 81 ? 4.545 -0.608 -17.864 1.00 79.06 81 ASP A O 1
ATOM 647 N N . ALA A 1 82 ? 4.133 1.374 -18.815 1.00 84.00 82 ALA A N 1
ATOM 648 C CA . ALA A 1 82 ? 5.256 1.316 -19.750 1.00 84.00 82 ALA A CA 1
ATOM 649 C C . ALA A 1 82 ? 6.629 1.207 -19.054 1.00 84.00 82 ALA A C 1
ATOM 651 O O . ALA A 1 82 ? 7.501 0.465 -19.506 1.00 84.00 82 ALA A O 1
ATOM 652 N N . GLN A 1 83 ? 6.825 1.909 -17.937 1.00 85.88 83 GLN A N 1
ATOM 653 C CA . GLN A 1 83 ? 8.054 1.849 -17.140 1.00 85.88 83 GLN A CA 1
ATOM 654 C C . GLN A 1 83 ? 8.181 0.494 -16.437 1.00 85.88 83 GLN A C 1
ATOM 656 O O . GLN A 1 83 ? 9.253 -0.109 -16.460 1.00 85.88 83 GLN A O 1
ATOM 661 N N . ALA A 1 84 ? 7.085 -0.010 -15.861 1.00 86.12 84 ALA A N 1
ATOM 662 C CA . ALA A 1 84 ? 7.047 -1.317 -15.213 1.00 86.12 84 ALA A CA 1
ATOM 663 C C . ALA A 1 84 ? 7.342 -2.449 -16.210 1.00 86.12 84 ALA A C 1
ATOM 665 O O . ALA A 1 84 ? 8.188 -3.300 -15.940 1.00 86.12 84 ALA A O 1
ATOM 666 N N . VAL A 1 85 ? 6.714 -2.422 -17.391 1.00 88.25 85 VAL A N 1
ATOM 667 C CA . VAL A 1 85 ? 6.964 -3.394 -18.467 1.00 88.25 85 VAL A CA 1
ATOM 668 C C . VAL A 1 85 ? 8.408 -3.316 -18.951 1.00 88.25 85 VAL A C 1
ATOM 670 O O . VAL A 1 85 ? 9.044 -4.352 -19.108 1.00 88.25 85 VAL A O 1
ATOM 673 N N . THR A 1 86 ? 8.966 -2.116 -19.130 1.00 89.44 86 THR A N 1
ATOM 674 C CA . THR A 1 86 ? 10.368 -1.967 -19.560 1.00 89.44 86 THR A CA 1
ATOM 675 C C . THR A 1 86 ? 11.336 -2.571 -18.540 1.00 89.44 86 THR A C 1
ATOM 677 O O . THR A 1 86 ? 12.250 -3.301 -18.919 1.00 89.44 86 THR A O 1
ATOM 680 N N . ILE A 1 87 ? 11.104 -2.339 -17.243 1.00 87.94 87 ILE A N 1
ATOM 681 C CA . ILE A 1 87 ? 11.908 -2.936 -16.166 1.00 87.94 87 ILE A CA 1
ATOM 682 C C . ILE A 1 87 ? 11.762 -4.465 -16.150 1.00 87.94 87 ILE A C 1
ATOM 684 O O . ILE A 1 87 ? 12.756 -5.171 -16.008 1.00 87.94 87 ILE A O 1
ATOM 688 N N . LEU A 1 88 ? 10.553 -4.997 -16.352 1.00 89.38 88 LEU A N 1
ATOM 689 C CA . LEU A 1 88 ? 10.325 -6.443 -16.449 1.00 89.38 88 LEU A CA 1
ATOM 690 C C . LEU A 1 88 ? 11.051 -7.065 -17.650 1.00 89.38 88 LEU A C 1
ATOM 692 O O . LEU A 1 88 ? 11.689 -8.104 -17.511 1.00 89.38 88 LEU A O 1
ATOM 696 N N . VAL A 1 89 ? 11.002 -6.417 -18.816 1.00 90.06 89 VAL A N 1
ATOM 697 C CA . VAL A 1 89 ? 11.725 -6.866 -20.015 1.00 90.06 89 VAL A CA 1
ATOM 698 C C . VAL A 1 89 ? 13.234 -6.862 -19.771 1.00 90.06 89 VAL A C 1
ATOM 700 O O . VAL A 1 89 ? 13.906 -7.813 -20.167 1.00 90.06 89 VAL A O 1
ATOM 703 N N . ALA A 1 90 ? 13.766 -5.842 -19.093 1.00 88.25 90 ALA A N 1
ATOM 704 C CA . ALA A 1 90 ? 15.177 -5.781 -18.722 1.00 88.25 90 ALA A CA 1
ATOM 705 C C . ALA A 1 90 ? 15.589 -6.951 -17.813 1.00 88.25 90 ALA A C 1
ATOM 707 O O . ALA A 1 90 ? 16.600 -7.592 -18.083 1.00 88.25 90 ALA A O 1
ATOM 708 N N . LEU A 1 91 ? 14.780 -7.281 -16.800 1.00 86.69 91 LEU A N 1
ATOM 709 C CA . LEU A 1 91 ? 15.028 -8.423 -15.907 1.00 86.69 91 LEU A CA 1
ATOM 710 C C . LEU A 1 91 ? 15.007 -9.770 -16.644 1.00 86.69 91 LEU A C 1
ATOM 712 O O . LEU A 1 91 ? 15.807 -10.647 -16.341 1.00 86.69 91 LEU A O 1
ATOM 716 N N . ILE A 1 92 ? 14.109 -9.939 -17.620 1.00 85.81 92 ILE A N 1
ATOM 717 C CA . ILE A 1 92 ? 14.019 -11.171 -18.421 1.00 85.81 92 ILE A CA 1
ATOM 718 C C . ILE A 1 92 ? 15.197 -11.280 -19.397 1.00 85.81 92 ILE A C 1
ATOM 720 O O . ILE A 1 92 ? 15.726 -12.364 -19.619 1.00 85.81 92 ILE A O 1
ATOM 724 N N . LYS A 1 93 ? 15.618 -10.170 -20.011 1.00 85.62 93 LYS A N 1
ATOM 725 C CA . LYS A 1 93 ? 16.751 -1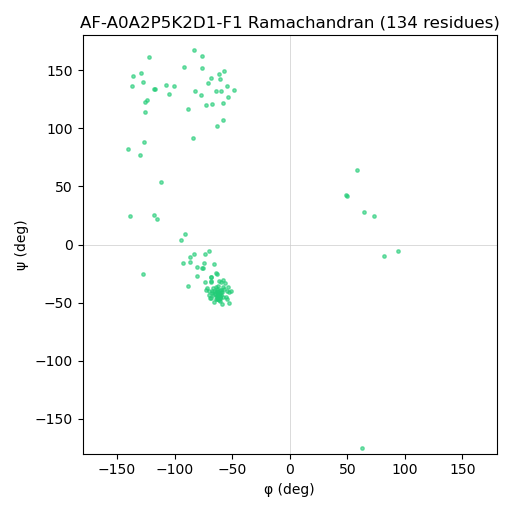0.169 -20.948 1.00 85.62 93 LYS A CA 1
ATOM 726 C C . LYS A 1 93 ? 18.095 -10.317 -20.236 1.00 85.62 93 LYS A C 1
ATOM 728 O O . LYS A 1 93 ? 19.013 -10.913 -20.794 1.00 85.62 93 LYS A O 1
ATOM 733 N N . HIS A 1 94 ? 18.205 -9.796 -19.018 1.00 83.31 94 HIS A N 1
ATOM 734 C CA . HIS A 1 94 ? 19.440 -9.747 -18.246 1.00 83.31 94 HIS A CA 1
ATOM 735 C C . HIS A 1 94 ? 19.212 -10.375 -16.867 1.00 83.31 94 HIS A C 1
ATOM 737 O O . HIS A 1 94 ? 18.879 -9.693 -15.903 1.00 83.31 94 HIS A O 1
ATOM 743 N N . HIS A 1 95 ? 19.410 -11.691 -16.777 1.00 72.31 95 HIS A N 1
ATOM 744 C CA . HIS A 1 95 ? 19.091 -12.482 -15.581 1.00 72.31 95 HIS A CA 1
ATOM 745 C C . HIS A 1 95 ? 19.953 -12.135 -14.344 1.00 72.31 95 HIS A C 1
ATOM 747 O O . HIS A 1 95 ? 19.551 -12.445 -13.224 1.00 72.31 95 HIS A O 1
ATOM 753 N N . ASP A 1 96 ? 21.086 -11.442 -14.527 1.00 75.50 96 ASP A N 1
ATOM 754 C CA . ASP A 1 96 ? 22.037 -11.061 -13.466 1.00 75.50 96 ASP A CA 1
ATOM 755 C C . ASP A 1 96 ? 22.197 -9.546 -13.278 1.00 75.50 96 ASP A C 1
ATOM 757 O O . ASP A 1 96 ? 23.229 -9.062 -12.814 1.00 75.50 96 ASP A O 1
ATOM 761 N N . ILE A 1 97 ? 21.177 -8.775 -13.645 1.00 81.88 97 ILE A N 1
ATOM 762 C CA . ILE A 1 97 ? 21.240 -7.314 -13.620 1.00 81.88 97 ILE A CA 1
ATOM 763 C C . ILE A 1 97 ? 20.959 -6.744 -12.217 1.00 81.88 97 ILE A C 1
ATOM 765 O O . ILE A 1 97 ? 19.984 -7.115 -11.556 1.00 81.88 97 ILE A O 1
ATOM 769 N N . THR A 1 98 ? 21.801 -5.824 -11.736 1.00 85.00 98 THR A N 1
ATOM 770 C CA . THR A 1 98 ? 21.559 -5.103 -10.473 1.00 85.00 98 THR A CA 1
ATOM 771 C C . THR A 1 98 ? 20.618 -3.909 -10.672 1.00 85.00 98 THR A C 1
ATOM 773 O O . THR A 1 98 ? 20.348 -3.487 -11.792 1.00 85.00 98 THR A O 1
ATOM 776 N N . VAL A 1 99 ? 20.108 -3.312 -9.584 1.00 84.31 99 VAL A N 1
ATOM 777 C CA . VAL A 1 99 ? 19.268 -2.095 -9.673 1.00 84.31 99 VAL A CA 1
ATOM 778 C C . VAL A 1 99 ? 20.008 -0.948 -10.370 1.00 84.31 99 VAL A C 1
ATOM 780 O O . VAL A 1 99 ? 19.391 -0.193 -11.121 1.00 84.31 99 VAL A O 1
ATOM 783 N N . ASP A 1 100 ? 21.314 -0.826 -10.137 1.00 84.25 100 ASP A N 1
ATOM 784 C CA . ASP A 1 100 ? 22.140 0.214 -10.748 1.00 84.25 100 ASP A CA 1
ATOM 785 C C . ASP A 1 100 ? 22.368 -0.065 -12.239 1.00 84.25 100 ASP A C 1
ATOM 787 O O . ASP A 1 100 ? 22.276 0.852 -13.057 1.00 84.25 100 ASP A O 1
ATOM 791 N N . ASP A 1 101 ? 22.533 -1.334 -12.615 1.00 85.50 101 ASP A N 1
ATOM 792 C CA . ASP A 1 101 ? 22.614 -1.739 -14.019 1.00 85.50 101 ASP A CA 1
ATOM 793 C C . ASP A 1 101 ? 21.285 -1.498 -14.755 1.00 85.50 101 ASP A C 1
ATOM 795 O O . ASP A 1 101 ? 21.285 -0.991 -15.875 1.00 85.50 101 ASP A O 1
ATOM 799 N N . ILE A 1 102 ? 20.137 -1.769 -14.112 1.00 86.44 102 ILE A N 1
ATOM 800 C CA . ILE A 1 102 ? 18.808 -1.452 -14.667 1.00 86.44 102 ILE A CA 1
ATOM 801 C C . ILE A 1 102 ? 18.686 0.056 -14.920 1.00 86.44 102 ILE A C 1
ATOM 803 O O . ILE A 1 102 ? 18.158 0.454 -15.952 1.00 86.44 102 ILE A O 1
ATOM 807 N N . LEU A 1 103 ? 19.178 0.909 -14.015 1.00 85.88 103 LEU A N 1
ATOM 808 C CA . LEU A 1 103 ? 19.170 2.367 -14.207 1.00 85.88 103 LEU A CA 1
ATOM 809 C C . LEU A 1 103 ? 20.105 2.839 -15.325 1.00 85.88 103 LEU A C 1
ATOM 811 O O . LEU A 1 103 ? 19.858 3.890 -15.924 1.00 85.88 103 LEU A O 1
ATOM 815 N N . ALA A 1 104 ? 21.177 2.094 -15.588 1.00 86.81 104 ALA A N 1
ATOM 816 C CA . ALA A 1 104 ? 22.133 2.402 -16.641 1.00 86.81 104 ALA A CA 1
ATOM 817 C C . ALA A 1 104 ? 21.603 2.068 -18.046 1.00 86.81 104 ALA A C 1
ATOM 819 O O . ALA A 1 104 ? 22.093 2.647 -19.021 1.00 86.81 104 ALA A O 1
ATOM 820 N N . LEU A 1 105 ? 20.591 1.194 -18.160 1.00 86.56 105 LEU A N 1
ATOM 821 C CA . LEU A 1 105 ? 19.991 0.824 -19.441 1.00 86.56 105 LEU A CA 1
ATOM 822 C C . LEU A 1 105 ? 19.402 2.048 -20.162 1.00 86.56 105 LEU A C 1
ATOM 824 O O . LEU A 1 105 ? 18.652 2.813 -19.544 1.00 86.56 105 LEU A O 1
ATOM 828 N N . PRO A 1 106 ? 19.681 2.244 -21.465 1.00 84.44 106 PRO A N 1
ATOM 829 C CA . PRO A 1 106 ? 19.191 3.397 -22.219 1.00 84.44 106 PRO A CA 1
ATOM 830 C C . PRO A 1 106 ? 17.669 3.566 -22.153 1.00 84.44 106 PRO A C 1
ATOM 832 O O . PRO A 1 106 ? 17.182 4.688 -21.996 1.00 84.44 106 PRO A O 1
ATOM 835 N N . GLU A 1 107 ? 16.920 2.461 -22.214 1.00 84.19 107 GLU A N 1
ATOM 836 C CA . GLU A 1 107 ? 15.456 2.473 -22.194 1.00 84.19 107 GLU A CA 1
ATOM 837 C C . GLU A 1 107 ? 14.905 2.914 -20.832 1.00 84.19 107 GLU A C 1
ATOM 839 O O . GLU A 1 107 ? 13.859 3.555 -20.760 1.00 84.19 107 GLU A O 1
ATOM 844 N N . VAL A 1 108 ? 15.624 2.621 -19.745 1.00 82.62 108 VAL A N 1
ATOM 845 C CA . VAL A 1 108 ? 15.224 2.968 -18.373 1.00 82.62 108 VAL A CA 1
ATOM 846 C C . VAL A 1 108 ? 15.723 4.360 -17.981 1.00 82.62 108 VAL A C 1
ATOM 848 O O . VAL A 1 108 ? 15.017 5.115 -17.306 1.00 82.62 108 VAL A O 1
ATOM 851 N N . LYS A 1 109 ? 16.913 4.748 -18.449 1.00 84.69 109 LYS A N 1
ATOM 852 C CA . LYS A 1 109 ? 17.521 6.062 -18.208 1.00 84.69 109 LYS A CA 1
ATOM 853 C C . LYS A 1 109 ? 16.647 7.204 -18.732 1.00 84.69 109 LYS A C 1
ATOM 855 O O . LYS A 1 109 ? 16.586 8.266 -18.107 1.00 84.69 109 LYS A O 1
ATOM 860 N N . ALA A 1 110 ? 15.902 6.967 -19.815 1.00 80.94 110 ALA A N 1
ATOM 861 C CA . ALA A 1 110 ? 14.912 7.900 -20.356 1.00 80.94 110 ALA A CA 1
ATOM 862 C C . ALA A 1 110 ? 13.820 8.285 -19.336 1.00 80.94 110 ALA A C 1
ATOM 864 O O . ALA A 1 110 ? 13.322 9.411 -19.348 1.00 80.94 110 ALA A O 1
ATOM 865 N N . PHE A 1 111 ? 13.485 7.386 -18.406 1.00 80.50 111 PHE A N 1
ATOM 866 C CA . PHE A 1 111 ? 12.443 7.604 -17.404 1.00 80.50 111 PHE A CA 1
ATOM 867 C C . PHE A 1 111 ? 12.905 8.393 -16.174 1.00 80.50 111 PHE A C 1
ATOM 869 O O . PHE A 1 111 ? 12.061 8.772 -15.359 1.00 80.50 111 PHE A O 1
ATOM 876 N N . LYS A 1 112 ? 14.216 8.658 -16.029 1.00 81.12 112 LYS A N 1
ATOM 877 C CA . LYS A 1 112 ? 14.807 9.401 -14.897 1.00 81.12 112 LYS A CA 1
ATOM 878 C C . LYS A 1 112 ? 14.319 8.887 -13.531 1.00 81.12 112 LYS A C 1
ATOM 880 O O . LYS A 1 112 ? 13.959 9.664 -12.644 1.00 81.12 112 LYS A O 1
ATOM 885 N N . LEU A 1 113 ? 14.255 7.565 -13.388 1.00 81.19 113 LEU A N 1
ATOM 886 C CA . LEU A 1 113 ? 13.820 6.903 -12.160 1.00 81.19 113 LEU A CA 1
ATOM 887 C C . LEU A 1 113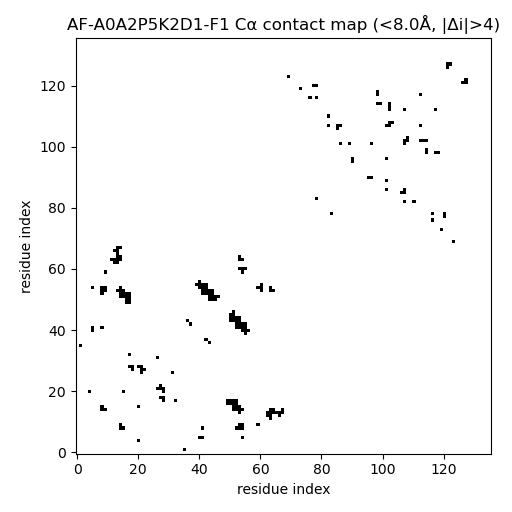 ? 14.927 6.946 -11.106 1.00 81.19 113 LEU A C 1
ATOM 889 O O . LEU A 1 113 ? 16.110 6.977 -11.432 1.00 81.19 113 LEU A O 1
ATOM 893 N N . SER A 1 114 ? 14.543 6.927 -9.830 1.00 82.31 114 SER A N 1
ATOM 894 C CA . SER A 1 114 ? 15.501 6.756 -8.739 1.00 82.31 114 SER A CA 1
ATOM 895 C C . SER A 1 114 ? 15.651 5.280 -8.379 1.00 82.31 114 SER A C 1
ATOM 897 O O . SER A 1 114 ? 14.707 4.493 -8.499 1.00 82.31 114 SER A O 1
ATOM 899 N N . SER A 1 115 ? 16.822 4.912 -7.857 1.00 80.12 115 SER A N 1
ATOM 900 C CA . SER A 1 115 ? 17.098 3.555 -7.367 1.00 80.12 115 SER A CA 1
ATOM 901 C C . SER A 1 115 ? 16.102 3.110 -6.297 1.00 80.12 115 SER A C 1
ATOM 903 O O . SER A 1 115 ? 15.712 1.947 -6.260 1.00 80.12 115 SER A O 1
ATOM 905 N N . LYS A 1 116 ? 15.613 4.044 -5.473 1.00 78.75 116 LYS A N 1
ATOM 906 C CA . LYS A 1 116 ? 14.585 3.791 -4.456 1.00 78.75 116 LYS A CA 1
ATOM 907 C C . LYS A 1 116 ? 13.250 3.345 -5.067 1.00 78.75 116 LYS A C 1
ATOM 909 O O . LYS A 1 116 ? 12.616 2.442 -4.526 1.00 78.75 116 LYS A O 1
ATOM 914 N N . VAL A 1 117 ? 12.841 3.946 -6.189 1.00 78.56 117 VAL A N 1
ATOM 915 C CA . VAL A 1 117 ? 11.587 3.596 -6.883 1.00 78.56 117 VAL A CA 1
ATOM 916 C C . VAL A 1 117 ? 11.684 2.202 -7.495 1.00 78.56 117 VAL A C 1
ATOM 918 O O . VAL A 1 117 ? 10.783 1.392 -7.293 1.00 78.56 117 VAL A O 1
ATOM 921 N N . ILE A 1 118 ? 12.790 1.896 -8.179 1.00 81.12 118 ILE A N 1
ATOM 922 C CA . ILE A 1 118 ? 12.997 0.570 -8.779 1.00 81.12 118 ILE A CA 1
ATOM 923 C C . ILE A 1 118 ? 13.115 -0.494 -7.692 1.00 81.12 118 ILE A C 1
ATOM 925 O O . ILE A 1 118 ? 12.395 -1.485 -7.738 1.00 81.12 118 ILE A O 1
ATOM 929 N N . ARG A 1 119 ? 13.960 -0.276 -6.676 1.00 82.56 119 ARG A N 1
ATOM 930 C CA . ARG A 1 119 ? 14.169 -1.237 -5.585 1.00 82.56 119 ARG A CA 1
ATOM 931 C C . ARG A 1 119 ? 12.857 -1.647 -4.945 1.00 82.56 119 ARG A C 1
ATOM 933 O O . ARG A 1 119 ? 12.587 -2.836 -4.812 1.00 82.56 119 ARG A O 1
ATOM 940 N N . GLY A 1 120 ? 12.037 -0.677 -4.572 1.00 78.31 120 GLY A N 1
ATOM 941 C CA . GLY A 1 120 ? 10.818 -1.038 -3.887 1.00 78.31 120 GLY A CA 1
ATOM 942 C C . GLY A 1 120 ? 9.693 -1.501 -4.829 1.00 78.31 120 GLY A C 1
ATOM 943 O O . GLY A 1 120 ? 8.826 -2.240 -4.380 1.00 78.31 120 GLY A O 1
ATOM 944 N N . PHE A 1 121 ? 9.733 -1.188 -6.135 1.00 82.06 121 PHE A N 1
ATOM 945 C CA . PHE A 1 121 ? 8.912 -1.902 -7.124 1.00 82.06 121 PHE A CA 1
ATOM 946 C C . PHE A 1 121 ? 9.267 -3.396 -7.142 1.00 82.06 121 PHE A C 1
ATOM 948 O O . PHE A 1 121 ? 8.376 -4.243 -7.062 1.00 82.06 121 PHE A O 1
ATOM 955 N N . LEU A 1 122 ? 10.562 -3.731 -7.167 1.00 82.69 122 LEU A N 1
ATOM 956 C CA . LEU A 1 122 ? 11.014 -5.123 -7.122 1.00 82.69 122 LEU A CA 1
ATOM 957 C C . LEU A 1 122 ? 10.607 -5.814 -5.814 1.00 82.69 122 LEU A C 1
ATOM 959 O O . LEU A 1 122 ? 10.130 -6.945 -5.845 1.00 82.69 122 LEU A O 1
ATOM 963 N N . GLU A 1 123 ? 10.746 -5.138 -4.671 1.00 81.06 123 GLU A N 1
ATOM 964 C CA . GLU A 1 123 ? 10.302 -5.648 -3.363 1.00 81.06 123 GLU A CA 1
ATOM 965 C C . GLU A 1 123 ? 8.796 -5.891 -3.326 1.00 81.06 123 GLU A C 1
ATOM 967 O O . GLU A 1 123 ? 8.349 -6.960 -2.912 1.00 81.06 123 GLU A O 1
ATOM 972 N N . HIS A 1 124 ? 8.013 -4.918 -3.794 1.00 77.00 124 HIS A N 1
ATOM 973 C CA . HIS A 1 124 ? 6.557 -4.979 -3.776 1.00 77.00 124 HIS A CA 1
ATOM 974 C C . HIS A 1 124 ? 6.018 -6.168 -4.577 1.00 77.00 124 HIS A C 1
ATOM 976 O O . HIS A 1 124 ? 5.072 -6.828 -4.146 1.00 77.00 124 HIS A O 1
ATOM 982 N N . HIS A 1 125 ? 6.637 -6.461 -5.721 1.00 78.62 125 HIS A N 1
ATOM 983 C CA . HIS A 1 125 ? 6.230 -7.554 -6.602 1.00 78.62 125 HIS A CA 1
ATOM 984 C C . HIS A 1 125 ? 6.989 -8.868 -6.357 1.00 78.62 125 HIS A C 1
ATOM 986 O O . HIS A 1 125 ? 6.758 -9.839 -7.073 1.00 78.62 125 HIS A O 1
ATOM 992 N N . GLY A 1 126 ? 7.868 -8.934 -5.349 1.00 76.81 126 GLY A N 1
ATOM 993 C CA . GLY A 1 126 ? 8.648 -10.140 -5.050 1.00 76.81 126 GLY A CA 1
ATOM 994 C C . GLY A 1 126 ? 9.629 -10.534 -6.160 1.00 76.81 126 GLY A C 1
ATOM 995 O O . GLY A 1 126 ? 9.939 -11.713 -6.309 1.00 76.81 126 GLY A O 1
ATOM 996 N N . LEU A 1 127 ? 10.105 -9.553 -6.930 1.00 80.88 127 LEU A N 1
ATOM 997 C CA . LEU A 1 127 ? 11.024 -9.703 -8.066 1.00 80.88 127 LEU A CA 1
ATOM 998 C C . LEU A 1 127 ? 12.501 -9.590 -7.655 1.00 80.88 127 LEU A C 1
ATOM 1000 O O . LEU A 1 127 ? 13.380 -9.485 -8.506 1.00 80.88 127 LEU A O 1
ATOM 1004 N N . GLN A 1 128 ? 12.793 -9.564 -6.354 1.00 73.12 128 GLN A N 1
ATOM 1005 C CA . GLN A 1 128 ? 14.169 -9.598 -5.868 1.00 73.12 128 GLN A CA 1
ATOM 1006 C C . GLN A 1 128 ? 14.811 -10.962 -6.156 1.00 73.12 128 GLN A C 1
ATOM 1008 O O . GLN A 1 128 ? 14.158 -12.004 -6.035 1.00 73.12 128 GLN A O 1
ATOM 1013 N N . LYS A 1 129 ? 16.108 -10.964 -6.491 1.00 67.62 129 LYS A N 1
ATOM 1014 C CA . LYS A 1 129 ? 16.886 -12.196 -6.683 1.00 67.62 129 LYS A CA 1
ATOM 1015 C C . LYS A 1 129 ? 16.827 -13.029 -5.393 1.00 67.62 129 LYS A C 1
ATOM 1017 O O . LYS A 1 129 ? 17.202 -12.550 -4.327 1.00 67.62 129 LYS A O 1
ATOM 1022 N N . LYS A 1 130 ? 16.334 -14.269 -5.485 1.00 58.38 130 LYS A N 1
ATOM 1023 C CA . LYS A 1 130 ? 16.211 -15.192 -4.337 1.00 58.38 130 LYS A CA 1
ATOM 1024 C C . LYS A 1 130 ? 17.465 -16.022 -4.065 1.00 58.38 130 LYS A C 1
ATOM 1026 O O . LYS A 1 130 ? 17.559 -16.617 -2.998 1.00 58.38 130 LYS A O 1
ATOM 1031 N N . ILE A 1 131 ? 18.398 -16.088 -5.010 1.00 51.62 131 ILE A N 1
ATOM 1032 C CA . ILE A 1 131 ? 19.587 -16.938 -4.926 1.00 51.62 131 ILE A CA 1
ATOM 1033 C C . ILE A 1 131 ? 20.796 -16.035 -5.149 1.00 51.62 131 ILE A C 1
ATOM 1035 O O . ILE A 1 131 ? 20.935 -15.445 -6.214 1.00 51.62 131 ILE A O 1
ATOM 1039 N N . VAL A 1 132 ? 21.640 -15.868 -4.133 1.00 49.97 132 VAL A N 1
ATOM 1040 C CA . VAL A 1 132 ? 23.002 -15.371 -4.353 1.00 49.97 132 VAL A CA 1
ATOM 1041 C C . VAL A 1 132 ? 23.729 -16.541 -4.996 1.00 49.97 132 VAL A C 1
ATOM 1043 O O . VAL A 1 132 ? 23.746 -17.611 -4.394 1.00 49.97 132 VAL A O 1
ATOM 1046 N N . ASP A 1 133 ? 24.249 -16.386 -6.212 1.00 46.72 133 ASP A N 1
ATOM 1047 C CA . ASP A 1 133 ? 25.042 -17.450 -6.825 1.00 46.72 133 ASP A CA 1
ATOM 1048 C C . ASP A 1 133 ? 26.224 -17.759 -5.911 1.00 46.72 133 ASP A C 1
ATOM 1050 O O . ASP A 1 133 ? 27.165 -16.970 -5.780 1.00 46.72 133 ASP A O 1
ATOM 1054 N N . THR A 1 134 ? 26.153 -18.907 -5.243 1.00 46.12 134 THR A N 1
ATOM 1055 C CA . THR A 1 134 ? 27.312 -19.547 -4.647 1.00 46.12 134 THR A CA 1
ATOM 1056 C C . THR A 1 134 ? 28.222 -19.887 -5.820 1.00 46.12 134 THR A C 1
ATOM 1058 O O . THR A 1 134 ? 27.933 -20.794 -6.598 1.00 46.12 134 THR A O 1
ATOM 1061 N N . ARG A 1 135 ? 29.268 -19.082 -6.016 1.00 41.44 135 ARG A N 1
ATOM 1062 C CA . ARG A 1 135 ? 30.302 -19.372 -7.012 1.00 41.44 135 ARG A CA 1
ATOM 1063 C C . ARG A 1 135 ? 30.966 -20.719 -6.660 1.00 41.44 135 ARG A C 1
ATOM 1065 O O . ARG A 1 135 ? 31.107 -20.985 -5.464 1.00 41.44 135 ARG A O 1
ATOM 1072 N N . PRO A 1 136 ? 31.319 -21.548 -7.659 1.00 48.88 136 PRO A N 1
ATOM 1073 C CA . PRO A 1 136 ? 32.016 -22.816 -7.445 1.00 48.88 136 PRO A CA 1
ATOM 1074 C C . PRO A 1 136 ? 33.422 -22.620 -6.868 1.00 48.88 136 PRO A C 1
ATOM 1076 O O . PRO A 1 136 ? 34.015 -21.537 -7.095 1.00 48.88 136 PRO A O 1
#

Radius of gyration: 19.85 Å; Cα contacts (8 Å, |Δi|>4): 120; chains: 1; bounding box: 55×36×44 Å

Nearest PDB structures (foldseek):
  3cuo-assembly2_C  TM=5.789E-01  e=1.559E-01  unclassified
  3jw4-assembly2_C-2  TM=4.251E-01  e=4.930E-02  Clostridium acetobutylicum
  6juv-assembly1_A  TM=3.393E-01  e=5.913E-02  Pyrococcus yayanosii CH1
  6o8m-assembly1_A  TM=5.726E-01  e=2.243E+00  Rhodobacter capsulatus
  8j3i-assembly1_A-2  TM=3.110E-01  e=3.870E-01  Coptis chinensis